Pr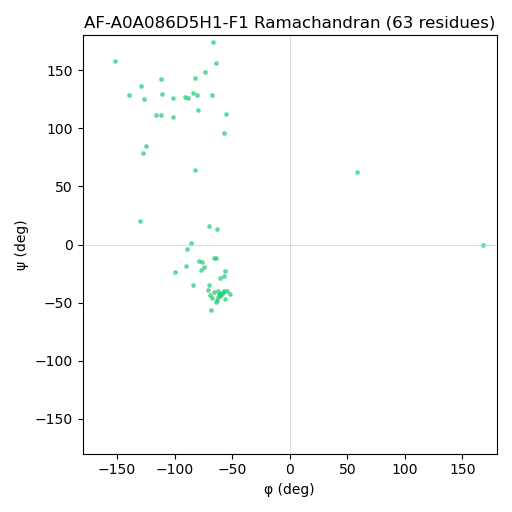otein AF-A0A086D5H1-F1 (afdb_monomer)

Foldseek 3Di:
DDDPPDPPDDCVLDDPVLVVCLVVVLVVCVVPPDLADEDEDDPDRPYCSQVSNCVSRVNYDYDYD

Solvent-accessible surface area (backbone atoms only — not comparable to full-atom values): 4218 Å² total; per-residue (Å²): 135,82,79,93,76,66,83,90,77,47,71,89,49,55,57,73,63,57,69,69,42,45,60,66,49,43,58,52,46,67,72,72,49,64,79,65,46,75,47,76,46,77,78,75,59,80,52,65,55,65,59,53,42,48,71,73,35,82,42,57,43,81,41,87,101

pLDDT: mean 77.73, std 14.3, range [39.47, 95.25]

Radius of gyration: 14.57 Å; Cα contacts (8 Å, |Δi|>4): 52; chains: 1; bounding box: 47×24×25 Å

Secondary structure (DSSP, 8-state):
------GGG-GGG--HHHHHHHHHHHHHHHHHS-SSEEEEESS--S-THHHHHHHH-TTEEEEE-

Sequence (65 aa):
MDDIGGAADDPRLSSPAAQRNRGPIAEILRRVLPARHASLEIASGSEDLARHLAEALPGLRWQPS

Structure (mmCIF, N/CA/C/O backbone):
data_AF-A0A086D5H1-F1
#
_entry.id   AF-A0A086D5H1-F1
#
loop_
_atom_site.group_PDB
_atom_site.id
_atom_site.type_symbol
_atom_site.label_atom_id
_atom_site.label_alt_id
_atom_site.label_comp_id
_atom_site.label_asym_id
_atom_site.label_entity_id
_atom_site.label_seq_id
_atom_site.pdbx_PDB_ins_code
_atom_site.Cartn_x
_atom_site.Cartn_y
_atom_site.Cartn_z
_atom_site.occupancy
_atom_site.B_iso_or_equiv
_atom_site.auth_seq_id
_atom_site.auth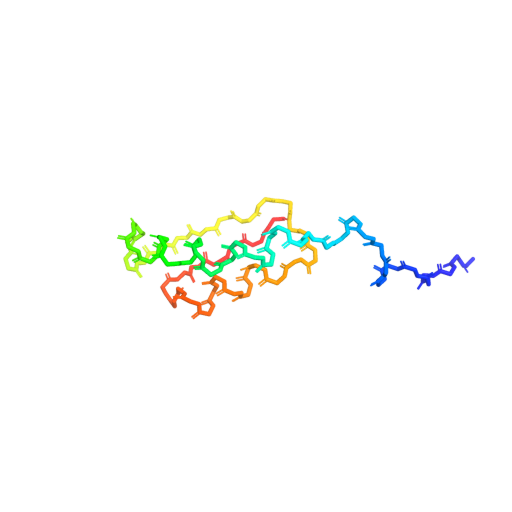_comp_id
_atom_site.auth_asym_id
_atom_site.auth_atom_id
_atom_site.pdbx_PDB_model_num
ATOM 1 N N . MET A 1 1 ? 35.393 -17.841 -1.533 1.00 39.47 1 MET A N 1
ATOM 2 C CA . MET A 1 1 ? 34.992 -16.508 -1.034 1.00 39.47 1 MET A CA 1
ATOM 3 C C . MET A 1 1 ? 34.192 -15.893 -2.157 1.00 39.47 1 MET A C 1
ATOM 5 O O . MET A 1 1 ? 34.725 -15.094 -2.910 1.00 39.47 1 MET A O 1
ATOM 9 N N . ASP A 1 2 ? 32.982 -16.419 -2.349 1.00 43.66 2 ASP A N 1
ATOM 10 C CA . ASP A 1 2 ? 32.187 -16.131 -3.537 1.00 43.66 2 ASP A CA 1
ATOM 11 C C . ASP A 1 2 ? 31.749 -14.669 -3.527 1.00 43.66 2 ASP A C 1
ATOM 13 O O . ASP A 1 2 ? 31.250 -14.155 -2.523 1.00 43.66 2 ASP A O 1
ATOM 17 N N . ASP A 1 3 ? 32.027 -14.016 -4.649 1.00 47.62 3 ASP A N 1
ATOM 18 C CA . ASP A 1 3 ? 31.725 -12.625 -4.945 1.00 47.62 3 ASP A CA 1
ATOM 19 C C . ASP A 1 3 ? 30.224 -12.363 -4.756 1.00 47.62 3 ASP A C 1
ATOM 21 O O . ASP A 1 3 ? 29.386 -12.841 -5.524 1.00 47.62 3 ASP A O 1
ATOM 25 N N . ILE A 1 4 ? 29.864 -11.569 -3.744 1.00 55.84 4 ILE A N 1
ATOM 26 C CA . ILE A 1 4 ? 28.516 -10.996 -3.603 1.00 55.84 4 ILE A CA 1
ATOM 27 C C . ILE A 1 4 ? 28.470 -9.749 -4.497 1.00 55.84 4 ILE A C 1
ATOM 29 O O . ILE A 1 4 ? 28.382 -8.614 -4.040 1.00 55.84 4 ILE A O 1
ATOM 33 N N . GLY A 1 5 ? 28.613 -9.962 -5.801 1.00 48.66 5 GLY A N 1
ATOM 34 C CA . GLY A 1 5 ? 28.593 -8.924 -6.825 1.00 48.66 5 GLY A CA 1
ATOM 35 C C . GLY A 1 5 ? 27.543 -9.269 -7.868 1.00 48.66 5 GLY A C 1
ATOM 36 O O . GLY A 1 5 ? 27.861 -9.897 -8.869 1.00 48.66 5 GLY A O 1
ATOM 37 N N . GLY A 1 6 ? 26.279 -8.902 -7.633 1.00 44.00 6 GLY A N 1
ATOM 38 C CA . GLY A 1 6 ? 25.240 -9.120 -8.651 1.00 44.00 6 GLY A CA 1
ATOM 39 C C . GLY A 1 6 ? 23.780 -8.952 -8.236 1.00 44.00 6 GLY A C 1
ATOM 40 O O . GLY A 1 6 ? 22.907 -9.113 -9.078 1.00 44.00 6 GLY A O 1
ATOM 41 N N . ALA A 1 7 ? 23.469 -8.623 -6.979 1.00 53.59 7 ALA A N 1
ATOM 42 C CA . ALA A 1 7 ? 22.069 -8.507 -6.550 1.00 53.59 7 ALA A CA 1
ATOM 43 C C . ALA A 1 7 ? 21.357 -7.234 -7.051 1.00 53.59 7 ALA A C 1
ATOM 45 O O . ALA A 1 7 ? 20.136 -7.188 -7.058 1.00 53.59 7 ALA A O 1
ATOM 46 N N . ALA A 1 8 ? 22.088 -6.190 -7.452 1.00 55.84 8 ALA A N 1
ATOM 47 C CA . ALA A 1 8 ? 21.486 -4.885 -7.734 1.00 55.84 8 ALA A CA 1
ATOM 48 C C . ALA A 1 8 ? 20.792 -4.776 -9.107 1.00 55.84 8 ALA A C 1
ATOM 50 O O . ALA A 1 8 ? 20.040 -3.827 -9.305 1.00 55.84 8 ALA A O 1
ATOM 51 N N . ASP A 1 9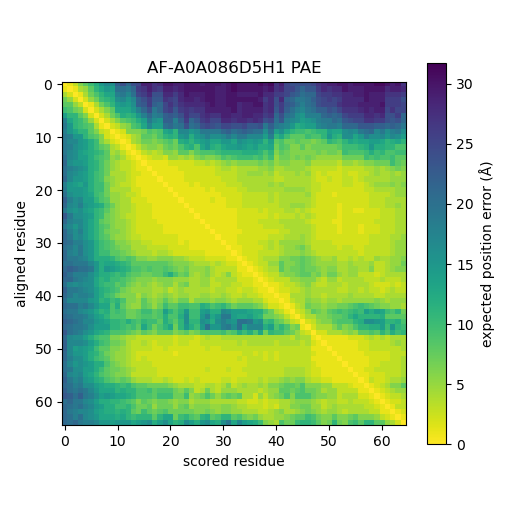 ? 21.026 -5.716 -10.032 1.00 58.94 9 ASP A N 1
ATOM 52 C CA . ASP A 1 9 ? 20.605 -5.588 -11.441 1.00 58.94 9 ASP A CA 1
ATOM 53 C C . ASP A 1 9 ? 19.849 -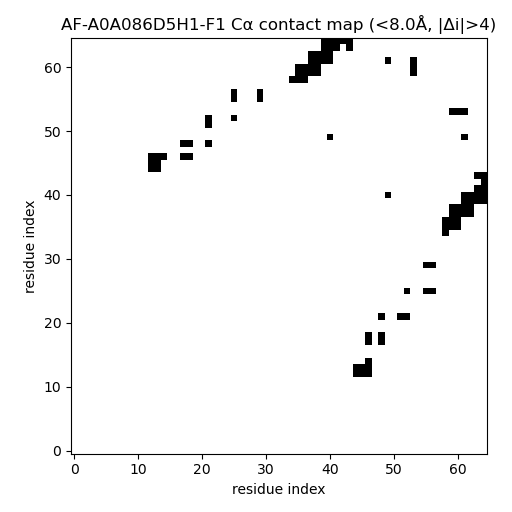6.825 -11.968 1.00 58.94 9 ASP A C 1
ATOM 55 O O . ASP A 1 9 ? 19.763 -7.068 -13.170 1.00 58.94 9 ASP A O 1
ATOM 59 N N . ASP A 1 10 ? 19.297 -7.644 -11.064 1.00 68.31 10 ASP A N 1
ATOM 60 C CA . ASP A 1 10 ? 18.457 -8.774 -11.458 1.00 68.31 10 ASP A CA 1
ATOM 61 C C . ASP A 1 10 ? 17.039 -8.281 -11.801 1.00 68.31 10 ASP A C 1
ATOM 63 O O . ASP A 1 10 ? 16.314 -7.822 -10.912 1.00 68.31 10 ASP A O 1
ATOM 67 N N . PRO A 1 11 ? 16.582 -8.407 -13.060 1.00 63.78 11 PRO A N 1
ATOM 68 C CA . PRO A 1 11 ? 15.270 -7.920 -13.482 1.00 63.78 11 PRO A CA 1
ATOM 69 C C . PRO A 1 11 ? 14.104 -8.638 -12.788 1.00 63.78 11 PRO A C 1
ATOM 71 O O . PRO A 1 11 ? 12.971 -8.176 -12.872 1.00 63.78 11 PRO A O 1
ATOM 74 N N . ARG A 1 12 ? 14.346 -9.754 -12.087 1.00 68.12 12 ARG A N 1
ATOM 75 C CA . ARG A 1 12 ? 13.336 -10.433 -11.260 1.00 68.12 12 ARG A CA 1
ATOM 76 C C . ARG A 1 12 ? 13.065 -9.715 -9.937 1.00 68.12 12 ARG A C 1
ATOM 78 O O . ARG A 1 12 ? 12.075 -10.032 -9.288 1.00 68.12 12 ARG A O 1
ATOM 85 N N . LEU A 1 13 ? 13.932 -8.787 -9.531 1.00 68.88 13 LEU A N 1
ATOM 86 C CA . LEU A 1 13 ? 13.803 -8.019 -8.290 1.00 68.88 13 LEU A CA 1
ATOM 87 C C . LEU A 1 13 ? 13.004 -6.717 -8.466 1.00 68.88 13 LEU A C 1
ATOM 89 O O . LEU A 1 13 ? 12.766 -6.022 -7.480 1.00 68.88 13 LEU A O 1
ATOM 93 N N . SER A 1 14 ? 12.592 -6.380 -9.696 1.00 72.19 14 SER A N 1
ATOM 94 C CA . SER A 1 14 ? 11.840 -5.161 -10.012 1.00 72.19 14 SER A CA 1
ATOM 95 C C . SER A 1 14 ? 10.731 -5.423 -11.034 1.00 72.19 14 SER A C 1
ATOM 97 O O . SER A 1 14 ? 10.970 -5.950 -12.119 1.00 72.19 14 SER A O 1
ATOM 99 N N . SER A 1 15 ? 9.509 -4.995 -10.721 1.00 77.19 15 SER A N 1
ATOM 100 C CA . SER A 1 15 ? 8.327 -5.129 -11.561 1.00 77.19 15 SER A CA 1
ATOM 101 C C . SER A 1 15 ? 7.862 -3.756 -12.055 1.00 77.19 15 SER A C 1
ATOM 103 O O . SER A 1 15 ? 7.276 -2.961 -11.308 1.00 77.19 15 SER A O 1
ATOM 105 N N . PRO A 1 16 ? 7.990 -3.468 -13.364 1.00 81.56 16 PRO A N 1
ATOM 106 C CA . PRO A 1 16 ? 7.444 -2.246 -13.956 1.00 81.56 16 PRO A CA 1
ATOM 107 C C . PRO A 1 16 ? 5.932 -2.093 -13.731 1.00 81.56 16 PRO A C 1
ATOM 109 O O . PRO A 1 16 ? 5.402 -0.982 -13.700 1.00 81.56 16 PRO A O 1
ATOM 112 N N . ALA A 1 17 ? 5.210 -3.207 -13.571 1.00 83.50 17 ALA A N 1
ATOM 113 C CA . ALA A 1 17 ? 3.789 -3.181 -13.253 1.00 83.50 17 ALA A CA 1
ATOM 114 C C . ALA A 1 17 ? 3.531 -2.665 -11.829 1.00 83.50 17 ALA A C 1
ATOM 116 O O . ALA A 1 17 ? 2.658 -1.815 -11.661 1.00 83.50 17 ALA A O 1
ATOM 117 N N . ALA A 1 18 ? 4.307 -3.102 -10.831 1.00 83.31 18 ALA A N 1
ATOM 118 C CA . ALA A 1 18 ? 4.176 -2.613 -9.457 1.00 83.31 18 ALA A CA 1
ATOM 119 C C . ALA A 1 18 ? 4.415 -1.095 -9.382 1.00 83.31 18 ALA A C 1
ATOM 121 O O . ALA A 1 18 ? 3.629 -0.361 -8.782 1.00 83.31 18 ALA A O 1
ATOM 122 N N . GLN A 1 19 ? 5.427 -0.601 -10.101 1.00 86.00 19 GLN A N 1
ATOM 123 C CA . GLN A 1 19 ? 5.729 0.827 -10.208 1.00 86.00 19 GLN A CA 1
ATOM 124 C C . GLN A 1 19 ? 4.603 1.657 -10.842 1.00 86.00 19 GLN A C 1
ATOM 126 O O . GLN A 1 19 ? 4.293 2.740 -10.344 1.00 86.00 19 GLN A O 1
ATOM 131 N N . ARG A 1 20 ? 3.967 1.162 -11.913 1.00 89.75 20 ARG A N 1
ATOM 132 C CA . ARG A 1 20 ? 2.824 1.841 -12.554 1.00 89.75 20 ARG A CA 1
ATOM 133 C C . ARG A 1 20 ? 1.563 1.810 -11.690 1.00 89.75 20 ARG A C 1
ATOM 135 O O . ARG A 1 20 ? 0.801 2.772 -11.690 1.00 89.75 20 ARG A O 1
ATOM 142 N N . ASN A 1 21 ? 1.354 0.726 -10.946 1.00 90.44 21 ASN A N 1
ATOM 143 C CA . ASN A 1 21 ? 0.101 0.481 -10.235 1.00 90.44 21 ASN A CA 1
ATOM 144 C C . ASN A 1 21 ? 0.075 1.043 -8.806 1.00 90.44 21 ASN A C 1
ATOM 146 O O . ASN A 1 21 ? -1.014 1.233 -8.267 1.00 90.44 21 ASN A O 1
ATOM 150 N N . ARG A 1 22 ? 1.231 1.344 -8.191 1.00 90.50 22 ARG A N 1
ATOM 151 C CA . ARG A 1 22 ? 1.320 1.800 -6.788 1.00 90.50 22 ARG A CA 1
ATOM 152 C C . ARG A 1 22 ? 0.408 2.988 -6.453 1.00 90.50 22 ARG A C 1
ATOM 154 O O . ARG A 1 22 ? -0.266 2.953 -5.431 1.00 90.50 22 ARG A O 1
ATOM 161 N N . GLY A 1 23 ? 0.327 3.984 -7.341 1.00 93.50 23 GLY A N 1
ATOM 162 C CA . GLY A 1 23 ? -0.505 5.179 -7.154 1.00 93.50 23 GLY A CA 1
ATOM 163 C C . GLY A 1 23 ? -2.007 4.874 -7.217 1.00 93.50 23 GLY A C 1
ATOM 164 O O . GLY A 1 23 ? -2.711 5.137 -6.241 1.00 93.50 23 GLY A O 1
ATOM 165 N N . PRO A 1 24 ? -2.506 4.268 -8.314 1.00 95.25 24 PRO A N 1
ATOM 166 C CA . PRO A 1 24 ? -3.898 3.823 -8.402 1.00 95.25 24 PRO A CA 1
ATOM 167 C C . PRO A 1 24 ? -4.324 2.899 -7.251 1.00 95.25 24 PRO A C 1
ATOM 169 O O . PRO A 1 24 ? -5.422 3.044 -6.717 1.00 95.25 24 PRO A O 1
ATOM 172 N N . ILE A 1 25 ? -3.451 1.981 -6.821 1.00 92.25 25 ILE A N 1
ATOM 173 C CA . ILE A 1 25 ? -3.715 1.104 -5.671 1.00 92.25 25 ILE A CA 1
ATOM 174 C C . ILE A 1 25 ? -3.851 1.931 -4.387 1.00 92.25 25 ILE A C 1
ATOM 176 O O . ILE A 1 25 ? -4.843 1.776 -3.677 1.00 92.25 25 ILE A O 1
ATOM 180 N N . ALA A 1 26 ? -2.909 2.837 -4.105 1.00 92.19 26 ALA A N 1
ATOM 181 C CA . ALA A 1 26 ? -2.952 3.690 -2.917 1.00 92.19 26 ALA A CA 1
ATOM 182 C C . ALA A 1 26 ? -4.241 4.528 -2.851 1.00 92.19 26 ALA A C 1
ATOM 184 O 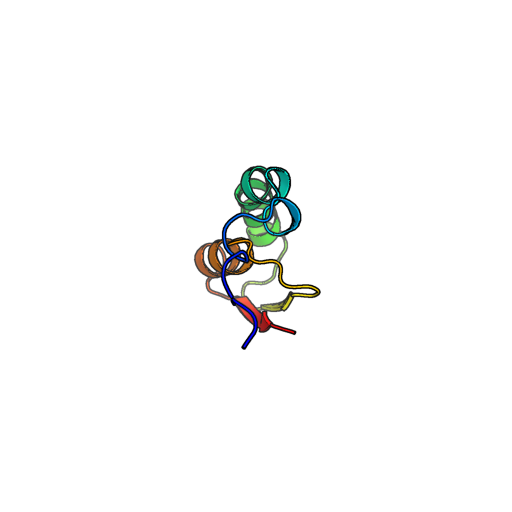O . ALA A 1 26 ? -4.851 4.661 -1.788 1.00 92.19 26 ALA A O 1
ATOM 185 N N . GLU A 1 27 ? -4.693 5.056 -3.991 1.00 94.62 27 GLU A N 1
ATOM 186 C CA . GLU A 1 27 ? -5.918 5.847 -4.073 1.00 94.62 27 GLU A CA 1
ATOM 187 C C . GLU A 1 27 ? -7.159 5.040 -3.674 1.00 94.62 27 GLU A C 1
ATOM 189 O O . GLU A 1 27 ? -7.987 5.526 -2.897 1.00 94.62 27 GLU A O 1
ATOM 194 N N . ILE A 1 28 ? -7.280 3.811 -4.177 1.00 94.94 28 ILE A N 1
ATOM 195 C CA . ILE A 1 28 ? -8.392 2.923 -3.835 1.00 94.94 28 ILE A CA 1
ATOM 196 C C . ILE A 1 28 ? -8.305 2.499 -2.371 1.00 94.94 28 ILE A C 1
ATOM 198 O O . ILE A 1 28 ? -9.298 2.608 -1.652 1.00 94.94 28 ILE A O 1
ATOM 202 N N . LEU A 1 29 ? -7.122 2.095 -1.899 1.00 92.12 29 LEU A N 1
ATOM 203 C CA . LEU A 1 29 ? -6.910 1.689 -0.509 1.00 92.12 29 LEU A CA 1
ATOM 204 C C . LEU A 1 29 ? -7.290 2.799 0.475 1.00 92.12 29 LEU A C 1
ATOM 206 O O . LEU A 1 29 ? -7.981 2.530 1.453 1.00 92.12 29 LEU A O 1
ATOM 210 N N . ARG A 1 30 ? -6.963 4.062 0.180 1.00 90.50 30 ARG A N 1
ATOM 211 C CA . ARG A 1 30 ? -7.357 5.210 1.013 1.00 90.50 30 ARG A CA 1
ATOM 212 C C . ARG A 1 30 ? -8.874 5.370 1.152 1.00 90.50 30 ARG A C 1
ATOM 214 O O . ARG A 1 30 ? -9.335 5.914 2.150 1.00 90.50 30 ARG A O 1
ATOM 221 N N . ARG A 1 31 ? -9.648 4.938 0.153 1.00 92.19 31 ARG A N 1
ATOM 222 C CA . ARG A 1 31 ? -11.117 5.029 0.161 1.00 92.19 31 ARG A CA 1
ATOM 223 C C . ARG A 1 31 ? -11.769 3.864 0.900 1.00 92.19 31 ARG A C 1
ATOM 225 O O . ARG A 1 31 ? -12.823 4.057 1.494 1.00 92.19 31 ARG A O 1
ATOM 232 N N . VAL A 1 32 ? -11.181 2.669 0.820 1.00 93.38 32 VAL A N 1
ATOM 233 C CA . VAL A 1 32 ? -11.810 1.435 1.326 1.00 93.38 32 VAL A CA 1
ATOM 234 C C . VAL A 1 32 ? -11.296 1.005 2.697 1.00 93.38 32 VAL A C 1
ATOM 236 O O . VAL A 1 32 ? -11.996 0.284 3.404 1.00 93.38 32 VAL A O 1
ATOM 239 N N . LEU A 1 33 ? -10.088 1.422 3.084 1.00 89.56 33 LEU A N 1
ATOM 240 C CA . LEU A 1 33 ? -9.512 1.055 4.370 1.00 89.56 33 LEU A CA 1
ATOM 241 C C . LEU A 1 33 ? -10.027 1.968 5.490 1.00 89.56 33 LEU A C 1
ATOM 243 O O . LEU A 1 33 ? -10.169 3.179 5.300 1.00 89.56 33 LEU A O 1
ATOM 247 N N . PRO A 1 34 ? -10.255 1.420 6.695 1.00 86.88 34 PRO A N 1
ATOM 248 C CA . PRO A 1 34 ? -10.536 2.238 7.865 1.00 86.88 34 PRO A CA 1
ATOM 249 C C . PRO A 1 34 ? -9.327 3.120 8.206 1.00 86.88 34 PRO A C 1
ATOM 251 O O . PRO A 1 34 ? -8.182 2.776 7.914 1.00 86.88 34 PRO A O 1
ATOM 254 N N . ALA A 1 35 ? -9.562 4.241 8.894 1.00 82.62 35 ALA A N 1
ATOM 255 C CA . ALA A 1 35 ? -8.519 5.224 9.220 1.00 82.62 35 ALA A CA 1
ATOM 256 C C . ALA A 1 35 ? -7.319 4.646 9.999 1.00 82.62 35 ALA A C 1
ATOM 258 O O . ALA A 1 35 ? -6.237 5.223 9.979 1.00 82.62 35 ALA A O 1
ATOM 259 N N . ARG A 1 36 ? -7.505 3.515 10.689 1.00 84.31 36 ARG A N 1
ATOM 260 C CA . ARG A 1 36 ? -6.449 2.725 11.330 1.00 84.31 36 ARG A CA 1
ATOM 261 C C . ARG A 1 36 ? -6.557 1.293 10.835 1.00 84.31 36 ARG A C 1
ATOM 263 O O . ARG A 1 36 ? -7.617 0.687 10.969 1.00 84.31 36 ARG A O 1
ATOM 270 N N . HIS A 1 37 ? -5.472 0.756 10.302 1.00 83.19 37 HIS A N 1
ATOM 271 C CA . HIS A 1 37 ? -5.429 -0.606 9.783 1.00 83.19 37 HIS A CA 1
ATOM 272 C C . HIS A 1 37 ? -4.013 -1.179 9.897 1.00 83.19 37 HIS A C 1
ATOM 274 O O . HIS A 1 37 ? -3.031 -0.444 10.014 1.00 83.19 37 HIS A O 1
ATOM 280 N N . ALA A 1 38 ? -3.919 -2.506 9.894 1.00 86.00 38 ALA A N 1
ATOM 281 C CA . ALA A 1 38 ? -2.657 -3.227 9.808 1.00 86.00 38 ALA A CA 1
ATOM 282 C C . ALA A 1 38 ? -2.591 -3.948 8.461 1.00 86.00 38 ALA A C 1
ATOM 284 O O . ALA A 1 38 ? -3.607 -4.465 7.991 1.00 86.00 38 ALA A O 1
ATOM 285 N N . SER A 1 39 ? -1.408 -3.987 7.855 1.00 83.94 39 SER A N 1
ATOM 286 C CA . SER A 1 39 ? -1.166 -4.742 6.627 1.00 83.94 39 SER A CA 1
ATOM 287 C C . SER A 1 39 ? 0.052 -5.631 6.797 1.00 83.94 39 SER A C 1
ATOM 289 O O . SER A 1 39 ? 1.070 -5.206 7.343 1.00 83.94 39 SER A O 1
ATOM 291 N N . LEU A 1 40 ? -0.093 -6.864 6.325 1.00 84.38 40 LEU A N 1
ATOM 292 C CA . LEU A 1 40 ? 0.975 -7.840 6.210 1.00 84.38 40 LEU A CA 1
ATOM 293 C C . LEU A 1 40 ? 1.417 -7.876 4.752 1.00 84.38 40 LEU A C 1
ATOM 295 O O . LEU A 1 40 ? 0.590 -8.082 3.861 1.00 84.38 40 LEU A O 1
ATOM 299 N N . GLU A 1 41 ? 2.705 -7.686 4.524 1.00 82.50 41 GLU A N 1
ATOM 300 C CA . GLU A 1 41 ? 3.312 -7.911 3.221 1.00 82.50 41 GLU A CA 1
ATOM 301 C C . GLU A 1 41 ? 3.807 -9.347 3.138 1.00 82.50 41 GLU A C 1
ATOM 303 O O . GLU A 1 41 ? 4.551 -9.781 4.008 1.00 82.50 41 GLU A O 1
ATOM 308 N N . ILE A 1 42 ? 3.403 -10.072 2.095 1.00 80.69 42 ILE A N 1
ATOM 309 C CA . ILE A 1 42 ? 3.871 -11.433 1.831 1.00 80.69 42 ILE A CA 1
ATOM 310 C C . ILE A 1 42 ? 4.748 -11.390 0.585 1.00 80.69 42 ILE A C 1
ATOM 312 O O . ILE A 1 42 ? 4.314 -10.874 -0.444 1.00 80.69 42 ILE A O 1
ATOM 316 N N . ALA A 1 43 ? 5.946 -11.976 0.681 1.00 71.56 43 ALA A N 1
ATOM 317 C CA . ALA A 1 43 ? 6.961 -11.967 -0.373 1.00 71.56 43 ALA A CA 1
ATOM 318 C C . ALA A 1 43 ? 7.385 -10.540 -0.771 1.00 71.56 43 ALA A C 1
ATOM 320 O O . ALA A 1 43 ? 7.219 -10.121 -1.916 1.00 71.56 43 ALA A O 1
ATOM 321 N N . SER A 1 44 ? 7.954 -9.814 0.199 1.00 65.19 44 SER A N 1
ATOM 322 C CA . SER A 1 44 ? 8.582 -8.501 0.008 1.00 65.19 44 SER A CA 1
ATOM 323 C C . SER A 1 44 ? 9.692 -8.592 -1.049 1.00 65.19 44 SER A C 1
ATOM 325 O O . SER A 1 44 ? 10.826 -8.964 -0.746 1.00 65.19 44 SER A O 1
ATOM 327 N N . GLY A 1 45 ? 9.379 -8.253 -2.301 1.00 66.62 45 GLY A N 1
ATOM 328 C CA . GLY A 1 45 ? 10.398 -7.949 -3.310 1.00 66.62 45 GLY A CA 1
ATOM 329 C C . GLY A 1 45 ? 11.162 -6.669 -2.947 1.00 66.62 45 GLY A C 1
ATOM 330 O O . GLY A 1 45 ? 10.785 -5.959 -2.018 1.00 66.62 45 GLY A O 1
ATOM 331 N N . SER A 1 46 ? 12.208 -6.309 -3.697 1.00 61.78 46 SER A N 1
ATOM 332 C CA . SER A 1 46 ? 12.950 -5.039 -3.515 1.00 61.78 46 SER A CA 1
ATOM 333 C C . SER A 1 46 ? 12.144 -3.794 -3.922 1.00 61.78 46 SER A C 1
ATOM 335 O O . SER A 1 46 ? 12.695 -2.721 -4.160 1.00 61.78 46 SER A O 1
ATOM 337 N N . GLU A 1 47 ? 10.834 -3.943 -4.066 1.00 64.81 47 GLU A N 1
ATOM 338 C CA . GLU A 1 47 ? 9.967 -2.983 -4.714 1.00 64.81 47 GLU A CA 1
ATOM 339 C C . GLU A 1 47 ? 9.485 -1.977 -3.670 1.00 64.81 47 GLU A C 1
ATOM 341 O O . GLU A 1 47 ? 8.895 -2.341 -2.658 1.00 64.81 47 GLU A O 1
ATOM 346 N N . ASP A 1 48 ? 9.678 -0.685 -3.934 1.00 77.00 48 ASP A N 1
ATOM 347 C CA . ASP A 1 48 ? 9.321 0.429 -3.039 1.00 77.00 48 ASP A CA 1
ATOM 348 C C . ASP A 1 48 ? 7.805 0.579 -2.750 1.00 77.00 48 ASP A C 1
ATOM 350 O O . ASP A 1 48 ? 7.365 1.611 -2.238 1.00 77.00 48 ASP A O 1
ATOM 354 N N . LEU A 1 49 ? 6.973 -0.416 -3.081 1.00 82.19 49 LEU A N 1
ATOM 355 C CA . LEU A 1 49 ? 5.524 -0.389 -2.881 1.00 82.19 49 LEU A CA 1
ATOM 356 C C . LEU A 1 49 ? 5.162 -0.237 -1.400 1.00 82.19 49 LEU A C 1
ATOM 358 O O . LEU A 1 49 ? 4.319 0.597 -1.080 1.00 82.19 49 LEU A O 1
ATOM 362 N N . ALA A 1 50 ? 5.827 -0.972 -0.505 1.00 82.06 50 ALA A N 1
ATOM 363 C CA . ALA A 1 50 ? 5.625 -0.857 0.940 1.00 82.06 50 ALA A CA 1
ATOM 364 C C . ALA A 1 50 ? 5.853 0.578 1.437 1.00 82.06 50 ALA A C 1
ATOM 366 O O . ALA A 1 50 ? 5.018 1.144 2.142 1.00 82.06 50 ALA A O 1
ATOM 367 N N . ARG A 1 51 ? 6.952 1.205 0.996 1.00 85.00 51 ARG A N 1
ATOM 368 C CA . ARG A 1 51 ? 7.273 2.602 1.320 1.00 85.00 51 ARG A CA 1
ATOM 369 C C . ARG A 1 51 ? 6.221 3.554 0.759 1.00 85.00 51 ARG A C 1
ATOM 371 O O . ARG A 1 51 ? 5.698 4.384 1.494 1.00 85.00 51 ARG A O 1
ATOM 378 N N . HIS A 1 52 ? 5.861 3.387 -0.514 1.00 88.50 52 HIS A N 1
ATOM 379 C CA . HIS A 1 52 ? 4.857 4.218 -1.175 1.00 88.50 52 HIS A CA 1
ATOM 380 C C . HIS A 1 52 ? 3.494 4.154 -0.471 1.00 88.50 52 HIS A C 1
ATOM 382 O O . HIS A 1 52 ? 2.840 5.178 -0.282 1.00 88.50 52 HIS A O 1
ATOM 388 N N . LEU A 1 53 ? 3.063 2.958 -0.061 1.00 87.44 53 LEU A N 1
ATOM 389 C CA . LEU A 1 53 ? 1.799 2.770 0.647 1.00 87.44 53 LEU A CA 1
ATOM 390 C C . LEU A 1 53 ? 1.855 3.321 2.073 1.00 87.44 53 LEU A C 1
ATOM 392 O O . LEU A 1 53 ? 0.891 3.950 2.500 1.00 87.44 53 LEU A O 1
ATOM 396 N N . ALA A 1 54 ? 2.971 3.151 2.784 1.00 86.88 54 ALA A N 1
ATOM 397 C CA . ALA A 1 54 ? 3.159 3.728 4.113 1.00 86.88 54 ALA A CA 1
ATOM 398 C C . ALA A 1 54 ? 3.129 5.267 4.093 1.00 86.88 54 ALA A C 1
ATOM 400 O O . ALA A 1 54 ? 2.507 5.877 4.960 1.00 86.88 54 ALA A O 1
ATOM 401 N N . GLU A 1 55 ? 3.732 5.897 3.081 1.00 87.88 55 GLU A N 1
ATOM 402 C CA . GLU A 1 55 ? 3.668 7.351 2.878 1.00 87.88 55 GLU A CA 1
ATOM 403 C C . GLU A 1 55 ? 2.246 7.826 2.538 1.00 87.88 55 GLU A C 1
ATOM 405 O O . GLU A 1 55 ? 1.788 8.850 3.046 1.00 87.88 55 GLU A O 1
ATOM 410 N N . ALA A 1 56 ? 1.520 7.078 1.700 1.00 89.38 56 ALA A N 1
ATOM 411 C CA . ALA A 1 56 ? 0.171 7.440 1.265 1.00 89.38 56 ALA A CA 1
ATOM 412 C C . ALA A 1 56 ? -0.923 7.172 2.318 1.00 89.38 56 ALA A C 1
ATOM 414 O O . ALA A 1 56 ? -2.005 7.766 2.249 1.00 89.38 56 ALA A O 1
ATOM 415 N N . LEU A 1 57 ? -0.669 6.277 3.278 1.00 88.06 57 LEU A N 1
ATOM 416 C CA . LEU A 1 57 ? -1.632 5.807 4.276 1.00 88.06 57 LEU A CA 1
ATOM 417 C C . LEU A 1 57 ? -1.045 5.951 5.694 1.00 88.06 57 LEU A C 1
ATOM 419 O O . LEU A 1 57 ? -0.654 4.965 6.306 1.00 88.06 57 LEU A O 1
ATOM 423 N N . PRO A 1 58 ? -1.036 7.152 6.298 1.00 81.06 58 PRO A N 1
ATOM 424 C CA . PRO A 1 58 ? -0.373 7.391 7.590 1.00 81.06 58 PRO A CA 1
ATOM 425 C C . PRO A 1 58 ? -0.996 6.643 8.788 1.00 81.06 58 PRO A C 1
ATOM 427 O O . PRO A 1 58 ? -0.415 6.601 9.869 1.00 81.06 58 PRO A O 1
ATOM 430 N N . GLY A 1 59 ? -2.187 6.055 8.623 1.00 82.19 59 GLY A N 1
ATOM 431 C CA . GLY A 1 59 ? -2.835 5.192 9.619 1.00 82.19 59 GLY A CA 1
ATOM 432 C C . GLY A 1 59 ? -2.409 3.720 9.564 1.00 82.19 59 GLY A C 1
ATOM 433 O O . GLY A 1 59 ? -2.939 2.901 10.323 1.00 82.19 59 GLY A O 1
ATOM 434 N N . LEU A 1 60 ? -1.495 3.389 8.652 1.00 81.50 60 LEU A N 1
ATOM 435 C CA . LEU A 1 60 ? -1.033 2.046 8.353 1.00 81.50 60 LEU A CA 1
ATO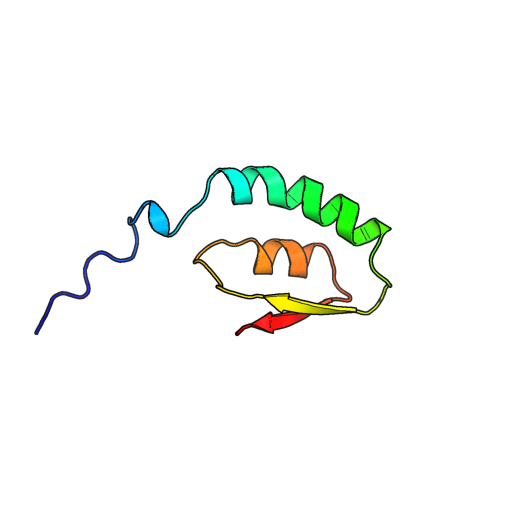M 436 C C . LEU A 1 60 ? 0.012 1.575 9.365 1.00 81.50 60 LEU A C 1
ATOM 438 O O . LEU A 1 60 ? 1.028 2.231 9.594 1.00 81.50 60 LEU A O 1
ATOM 442 N N . ARG A 1 61 ? -0.200 0.387 9.930 1.00 82.88 61 ARG A N 1
ATOM 443 C CA . ARG A 1 61 ? 0.867 -0.384 10.578 1.00 82.88 61 ARG A CA 1
ATOM 444 C C . ARG A 1 61 ? 1.337 -1.480 9.634 1.00 82.88 61 ARG A C 1
ATOM 446 O O . ARG A 1 61 ? 0.596 -2.430 9.390 1.00 82.88 61 ARG A O 1
ATOM 453 N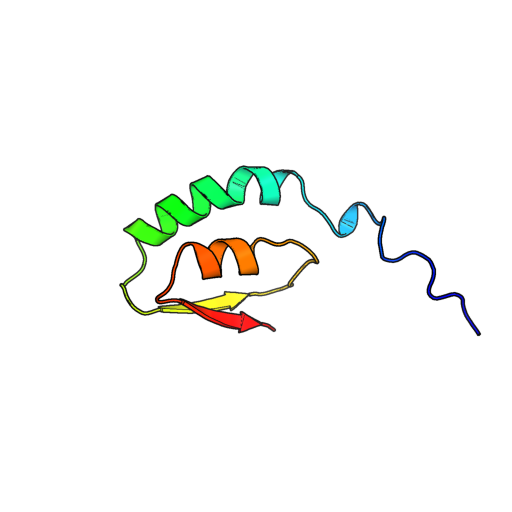 N . TRP A 1 62 ? 2.551 -1.322 9.114 1.00 82.44 62 TRP A N 1
ATOM 454 C CA . TRP A 1 62 ? 3.176 -2.303 8.232 1.00 82.44 62 TRP A CA 1
ATOM 455 C C . TRP A 1 62 ? 3.846 -3.405 9.046 1.00 82.44 62 TRP A C 1
ATOM 457 O O . TRP A 1 62 ? 4.619 -3.116 9.962 1.00 82.44 62 TRP A O 1
ATOM 467 N N . GLN A 1 63 ? 3.564 -4.658 8.704 1.00 80.25 63 GLN A N 1
ATOM 468 C CA . GLN A 1 63 ? 4.302 -5.814 9.187 1.00 80.25 63 GLN A CA 1
ATOM 469 C C . GLN A 1 63 ? 4.987 -6.488 7.990 1.00 80.25 63 GLN A C 1
ATOM 471 O O . GLN A 1 63 ? 4.288 -7.046 7.142 1.00 80.25 63 GLN A O 1
ATOM 476 N N . PRO A 1 64 ? 6.326 -6.443 7.905 1.00 69.56 64 PRO A N 1
ATOM 477 C CA . PRO A 1 64 ? 7.060 -7.267 6.952 1.00 69.56 64 PRO A CA 1
ATOM 478 C C . PRO A 1 64 ? 7.066 -8.737 7.415 1.00 69.56 64 PRO A C 1
ATOM 480 O O . PRO A 1 64 ? 7.072 -8.993 8.624 1.00 69.56 64 PRO A O 1
ATOM 483 N N . SER A 1 65 ? 7.085 -9.687 6.473 1.00 61.91 65 SER A N 1
ATOM 484 C CA . SER A 1 65 ? 7.310 -11.125 6.722 1.00 61.91 65 SER A CA 1
ATOM 485 C C . SER A 1 65 ? 8.467 -11.672 5.908 1.00 61.91 65 SER A C 1
ATOM 487 O O . SER A 1 65 ? 8.525 -11.299 4.712 1.00 61.91 65 SER A O 1
#

Nearest PDB structures (foldseek):
  4dzr-assembly1_A  TM=5.328E-01  e=5.128E-01  Alicyclobacillus acidocaldarius subsp. acidocaldarius DSM 446
  3wxm-assembly3_F  TM=5.059E-01  e=4.201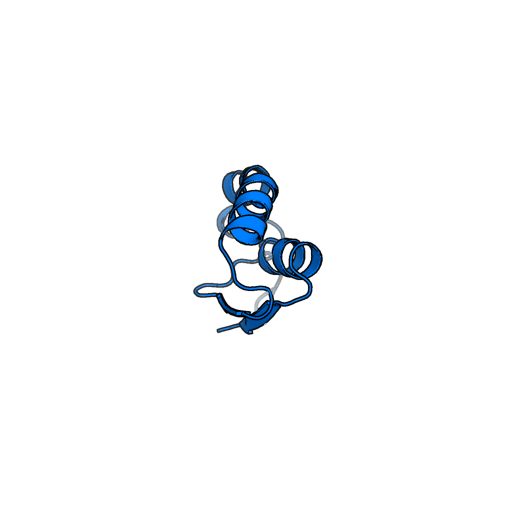E-01  Aeropyrum pernix K1
  5l3k-assembly1_A  TM=6.950E-01  e=4.914E+00  Mycolicibacte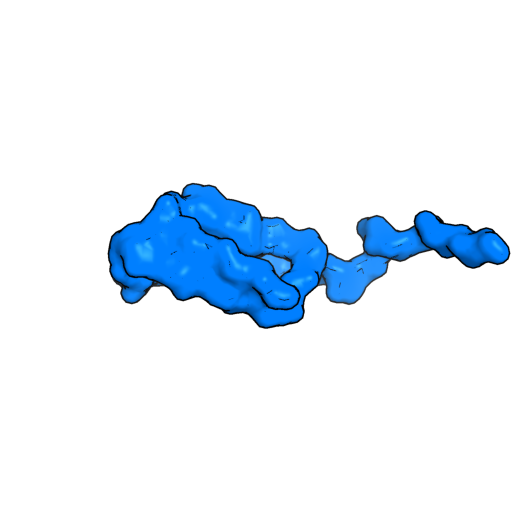rium thermoresistibile
  5lqd-assembly1_C  TM=5.760E-01  e=4.303E+00  Streptomyces venezuelae ATCC 10712
  5l3k-assembly2_F  TM=6.980E-01  e=7.323E+00  Mycolicibacterium thermoresistibile

Mean predicted aligned error: 8.58 Å